Protein AF-A0A8J4AKF3-F1 (afdb_monomer)

Nearest PDB structures (foldseek):
  3wqb-assembly1_B  TM=6.291E-01  e=2.923E+00  Aeromonas sobria
  2mk4-assembly1_A  TM=4.821E-01  e=4.037E+00  Aeromonas sobria
  8sgi-assembly1_A  TM=5.957E-01  e=6.765E+00  Homo sapiens

Foldseek 3Di:
DDDPPPDPFDKDWWQDDPPTCPVVQVVQPWAFPVDDDPNTTITGHDDDPDPDD

Radius of gyration: 12.64 Å; Cα contacts (8 Å, |Δi|>4): 63; chains: 1; bounding box: 29×24×34 Å

Mean predicted aligned error: 6.02 Å

Sequence (53 aa):
MASPPGVRHLVTGVVPGEGSPLGFYLRYGFTDTGTMFDHERVLRPPVHPASTP

Secondary structure (DSSP, 8-state):
-PPPTT-----EEE--STT-THHHHHHTT-EEEEEEETTEEEEEPP-PPP---

Structure (mmCIF, N/CA/C/O backbone):
data_AF-A0A8J4AKF3-F1
#
_entry.id   AF-A0A8J4AKF3-F1
#
loop_
_atom_site.group_PDB
_atom_site.id
_atom_site.type_symbol
_atom_site.label_atom_id
_atom_site.label_alt_id
_atom_site.label_comp_id
_atom_site.label_asym_id
_atom_site.label_entity_id
_atom_site.label_seq_id
_atom_site.pdbx_PDB_ins_code
_atom_site.Cartn_x
_atom_site.Cartn_y
_atom_site.Cartn_z
_atom_site.occupancy
_atom_site.B_iso_or_equiv
_atom_site.auth_seq_id
_atom_site.auth_comp_id
_atom_site.auth_asym_id
_atom_site.auth_atom_id
_atom_site.pdbx_PDB_model_num
ATOM 1 N N . MET A 1 1 ? -0.473 12.312 11.645 1.00 52.88 1 MET A N 1
ATOM 2 C CA . MET A 1 1 ? -1.510 12.962 10.813 1.00 52.88 1 MET A CA 1
ATOM 3 C C . MET A 1 1 ? -2.857 12.386 11.214 1.00 52.88 1 MET A C 1
ATOM 5 O O . MET A 1 1 ? -2.944 11.169 11.325 1.00 52.88 1 MET A O 1
ATOM 9 N N . ALA A 1 2 ? -3.865 13.216 11.481 1.00 62.00 2 ALA A N 1
ATOM 10 C CA . ALA A 1 2 ? -5.224 12.743 11.752 1.00 62.00 2 ALA A CA 1
ATOM 11 C C . ALA A 1 2 ? -6.012 12.662 10.436 1.00 62.00 2 ALA A C 1
ATOM 13 O O . ALA A 1 2 ? -5.860 13.531 9.578 1.00 62.00 2 ALA A O 1
ATOM 14 N N . SER A 1 3 ? -6.824 11.618 10.264 1.00 64.38 3 SER A N 1
ATOM 15 C CA . SER A 1 3 ? -7.709 11.504 9.097 1.00 64.38 3 SER A CA 1
ATOM 16 C C . SER A 1 3 ? -8.869 12.506 9.219 1.00 64.38 3 SER A C 1
ATOM 18 O O . SER A 1 3 ? -9.325 12.740 10.341 1.00 64.38 3 SER A O 1
ATOM 20 N N . PRO A 1 4 ? -9.371 13.092 8.113 1.00 68.62 4 PRO A N 1
ATOM 21 C CA . PRO A 1 4 ? -10.552 13.951 8.152 1.00 68.62 4 PRO A CA 1
ATOM 22 C C . PRO A 1 4 ? -11.767 13.235 8.768 1.00 68.62 4 PRO A C 1
ATOM 24 O O . PRO A 1 4 ? -11.911 12.019 8.590 1.00 68.62 4 PRO A O 1
ATOM 27 N N . PRO A 1 5 ? -12.670 13.958 9.456 1.00 69.88 5 PRO A N 1
ATOM 28 C CA . PRO A 1 5 ? -13.868 13.357 10.032 1.00 69.88 5 PRO A CA 1
ATOM 29 C C . PRO A 1 5 ? -14.702 12.647 8.953 1.00 69.88 5 PRO A C 1
ATOM 31 O O . PRO A 1 5 ? -15.014 13.218 7.912 1.00 69.88 5 PRO A O 1
ATOM 34 N N . GLY A 1 6 ? -15.036 11.376 9.204 1.00 75.25 6 GLY A N 1
ATOM 35 C CA . GLY A 1 6 ? -15.772 10.501 8.280 1.00 75.25 6 GLY A CA 1
ATOM 36 C C . GLY A 1 6 ? -14.903 9.504 7.502 1.00 75.25 6 GLY A C 1
ATOM 37 O O . GLY A 1 6 ? -15.422 8.485 7.040 1.00 75.25 6 GLY A O 1
ATOM 38 N N . VAL A 1 7 ? -13.587 9.720 7.420 1.00 76.12 7 VAL A N 1
ATOM 39 C CA . VAL A 1 7 ? -12.659 8.748 6.823 1.00 76.12 7 VAL A CA 1
ATOM 40 C C . VAL A 1 7 ? -12.379 7.633 7.827 1.00 76.12 7 VAL A C 1
ATOM 42 O O . VAL A 1 7 ? -11.816 7.864 8.894 1.00 76.12 7 VAL A O 1
ATOM 45 N N . ARG A 1 8 ? -12.783 6.405 7.484 1.00 74.69 8 ARG A N 1
ATOM 46 C CA . ARG A 1 8 ? -12.632 5.229 8.360 1.00 74.69 8 ARG A CA 1
ATOM 47 C C . ARG A 1 8 ? -11.319 4.480 8.151 1.00 74.69 8 ARG A C 1
ATOM 49 O O . ARG A 1 8 ?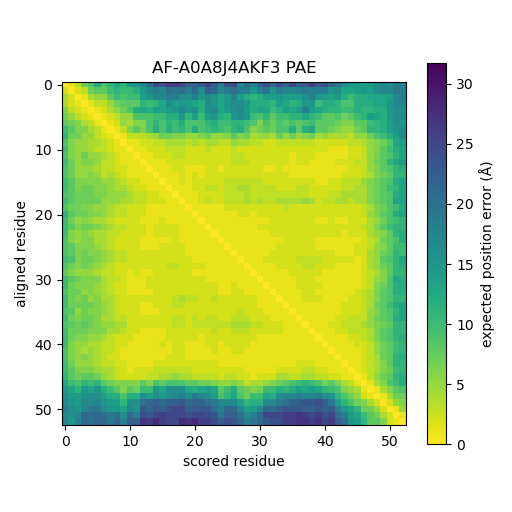 -10.848 3.813 9.067 1.00 74.69 8 ARG A O 1
ATOM 56 N N . HIS A 1 9 ? -10.738 4.584 6.957 1.00 78.75 9 HIS A N 1
ATOM 57 C CA . HIS A 1 9 ? -9.549 3.836 6.563 1.00 78.75 9 HIS A CA 1
ATOM 58 C C . HIS A 1 9 ? -8.652 4.696 5.677 1.00 78.75 9 HIS A C 1
ATOM 60 O O . HIS A 1 9 ? -9.127 5.301 4.718 1.00 78.75 9 HIS A O 1
ATOM 66 N N . LEU A 1 10 ? -7.358 4.715 5.991 1.00 86.56 10 LEU A N 1
ATOM 67 C CA . LEU A 1 10 ? -6.317 5.212 5.099 1.00 86.56 10 LEU A CA 1
ATOM 68 C C . LEU A 1 10 ? -5.670 4.009 4.413 1.00 86.56 10 LEU A C 1
ATOM 70 O O . LEU A 1 10 ? -5.493 2.963 5.038 1.00 86.56 10 LEU A O 1
ATOM 74 N N . VAL A 1 11 ? -5.335 4.150 3.138 1.00 93.62 11 VAL A N 1
ATOM 75 C CA . VAL A 1 11 ? -4.596 3.148 2.367 1.00 93.62 11 VAL A CA 1
ATOM 76 C C . VAL A 1 11 ? -3.522 3.839 1.540 1.00 93.62 11 VAL A C 1
ATOM 78 O O . VAL A 1 11 ? -3.618 5.037 1.279 1.00 93.62 11 VAL A O 1
ATOM 81 N N . THR A 1 12 ? -2.505 3.086 1.136 1.00 93.44 12 THR A N 1
ATOM 82 C CA . THR A 1 12 ? -1.495 3.523 0.166 1.00 93.44 12 THR A CA 1
ATOM 83 C C . THR A 1 12 ? -1.335 2.459 -0.907 1.00 93.44 12 THR A C 1
ATOM 85 O O . THR A 1 12 ? -1.415 1.270 -0.600 1.00 93.44 12 THR A O 1
ATOM 88 N N . GLY A 1 13 ? -1.109 2.873 -2.147 1.00 96.75 13 GLY A N 1
ATOM 89 C CA . GLY A 1 13 ? -0.707 1.972 -3.219 1.00 96.75 13 GLY A CA 1
ATOM 90 C C . GLY A 1 13 ? 0.816 1.873 -3.324 1.00 96.75 13 GLY A C 1
ATOM 91 O O . GLY A 1 13 ? 1.542 2.765 -2.874 1.00 96.75 13 GLY A O 1
ATOM 92 N N . VAL A 1 14 ? 1.305 0.743 -3.834 1.00 97.56 14 VAL A N 1
ATOM 93 C CA . VAL A 1 14 ? 2.712 0.536 -4.187 1.00 97.56 14 VAL A CA 1
ATOM 94 C C . VAL A 1 14 ? 2.830 -0.391 -5.394 1.00 97.56 14 VAL A C 1
ATOM 96 O O . VAL A 1 14 ? 2.297 -1.500 -5.388 1.00 97.56 14 VAL A O 1
ATOM 99 N N . VAL A 1 15 ? 3.582 0.020 -6.415 1.00 97.62 15 VAL A N 1
ATOM 100 C CA . VAL A 1 15 ? 3.937 -0.865 -7.53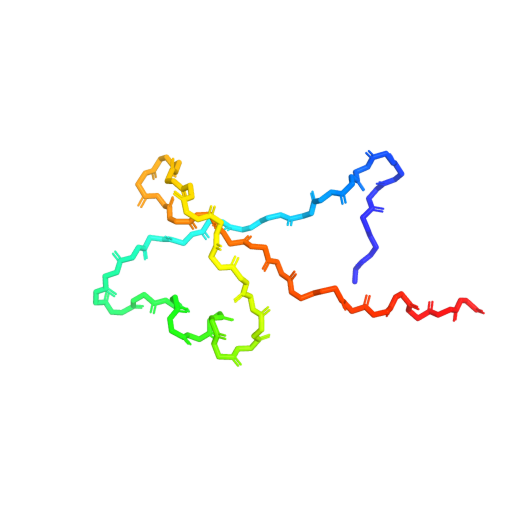4 1.00 97.62 15 VAL A CA 1
ATOM 101 C C . VAL A 1 15 ? 4.887 -1.961 -7.020 1.00 97.62 15 VAL A C 1
ATOM 103 O O . VAL A 1 15 ? 5.961 -1.635 -6.499 1.00 97.62 15 VAL A O 1
ATOM 106 N N . PRO A 1 16 ? 4.532 -3.257 -7.105 1.00 94.50 16 PRO A N 1
ATOM 107 C CA . PRO A 1 16 ? 5.416 -4.346 -6.700 1.00 94.50 16 PRO A CA 1
ATOM 108 C C . PRO A 1 16 ? 6.507 -4.587 -7.753 1.00 94.50 16 PRO A C 1
ATOM 110 O O . PRO A 1 16 ? 6.266 -4.444 -8.947 1.00 94.50 16 PRO A O 1
ATOM 113 N N . GLY A 1 17 ? 7.695 -5.016 -7.325 1.00 94.75 17 GLY A N 1
ATOM 114 C CA . GLY A 1 17 ? 8.787 -5.355 -8.241 1.00 94.75 17 GLY A CA 1
ATOM 115 C C . GLY A 1 17 ? 10.166 -5.017 -7.691 1.00 94.75 17 GLY A C 1
ATOM 116 O O . GLY A 1 17 ? 10.318 -4.640 -6.528 1.00 94.75 17 GLY A O 1
ATOM 117 N N . GLU A 1 18 ? 11.178 -5.167 -8.539 1.00 95.81 18 GLU A N 1
ATOM 118 C CA . GLU A 1 18 ? 12.548 -4.773 -8.221 1.00 95.81 18 GLU A CA 1
ATOM 119 C C . GLU A 1 18 ? 12.619 -3.269 -7.910 1.00 95.81 18 GLU A C 1
ATOM 121 O O . GLU A 1 18 ? 11.990 -2.452 -8.577 1.00 95.81 18 GLU A O 1
ATOM 126 N N . GLY A 1 19 ? 13.330 -2.907 -6.840 1.00 95.12 19 GLY A N 1
ATOM 127 C CA . GLY A 1 19 ? 13.400 -1.523 -6.355 1.00 95.12 19 GLY A CA 1
ATOM 128 C C . GLY A 1 19 ? 12.136 -1.011 -5.649 1.00 95.12 19 GLY A C 1
ATOM 129 O O . GLY A 1 19 ? 12.135 0.114 -5.153 1.00 95.12 19 GLY A O 1
ATOM 130 N N . SER A 1 20 ? 11.074 -1.818 -5.549 1.00 96.50 20 SER A N 1
ATOM 131 C CA . SER A 1 20 ? 9.836 -1.424 -4.872 1.00 96.50 20 SER A CA 1
ATOM 132 C C . SER A 1 20 ? 10.031 -1.226 -3.359 1.00 96.50 20 SER A C 1
ATOM 134 O O . SER A 1 20 ? 10.647 -2.070 -2.697 1.00 96.50 20 SER A O 1
ATOM 136 N N . PRO A 1 21 ? 9.412 -0.192 -2.752 1.00 96.69 21 PRO A N 1
ATOM 137 C CA . PRO A 1 21 ? 9.395 -0.014 -1.301 1.00 96.69 21 PRO A CA 1
ATOM 138 C C . PRO A 1 21 ? 8.453 -0.993 -0.575 1.00 96.69 21 PRO A C 1
ATOM 140 O O . PRO A 1 21 ? 8.309 -0.906 0.644 1.00 96.69 21 PRO A O 1
ATOM 143 N N . LEU A 1 22 ? 7.818 -1.947 -1.268 1.00 96.25 22 LEU A N 1
ATOM 144 C CA . LEU A 1 22 ? 6.888 -2.908 -0.660 1.00 96.25 22 LEU A CA 1
ATOM 145 C C . LEU A 1 22 ? 7.491 -3.622 0.563 1.00 96.25 22 LEU A C 1
ATOM 147 O O . LEU A 1 22 ? 6.865 -3.678 1.620 1.00 96.25 22 LEU A O 1
ATOM 151 N N . GLY A 1 23 ? 8.729 -4.114 0.455 1.00 95.62 23 GLY A N 1
ATOM 152 C CA . GLY A 1 23 ? 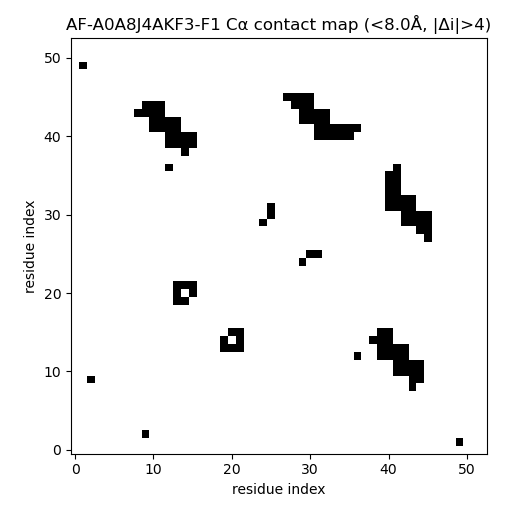9.405 -4.780 1.573 1.00 95.62 23 GLY A CA 1
ATOM 153 C C . GLY A 1 23 ? 9.651 -3.859 2.775 1.00 95.62 23 GLY A C 1
ATOM 154 O O . GLY A 1 23 ? 9.606 -4.316 3.919 1.00 95.62 23 GLY A O 1
ATOM 155 N N . PHE A 1 24 ? 9.864 -2.562 2.534 1.00 95.69 24 PHE A N 1
ATOM 156 C CA . PHE A 1 24 ? 9.957 -1.554 3.588 1.00 95.69 24 PHE A CA 1
ATOM 157 C C . PHE A 1 24 ? 8.605 -1.391 4.290 1.00 95.69 24 PHE A C 1
ATOM 159 O O . PHE A 1 24 ? 8.534 -1.554 5.505 1.00 95.69 24 PHE A O 1
ATOM 166 N N . TYR A 1 25 ? 7.519 -1.165 3.546 1.00 95.75 25 TYR A N 1
ATOM 167 C CA . TYR A 1 25 ? 6.195 -0.969 4.143 1.00 95.75 25 TYR A CA 1
ATOM 168 C C . TYR A 1 25 ? 5.756 -2.161 5.000 1.00 95.75 25 TYR A C 1
ATOM 170 O O . TYR A 1 25 ? 5.341 -1.972 6.145 1.00 95.75 25 TYR A O 1
ATOM 178 N N . LEU A 1 26 ? 5.918 -3.386 4.490 1.00 95.06 26 LEU A N 1
ATOM 179 C CA . LEU A 1 26 ? 5.565 -4.602 5.229 1.00 95.06 26 LEU A CA 1
ATOM 180 C C . LEU A 1 26 ? 6.379 -4.744 6.524 1.00 95.06 26 LEU A C 1
ATOM 182 O O . LEU A 1 26 ? 5.832 -5.102 7.565 1.00 95.06 26 LEU A O 1
ATOM 186 N N . ARG A 1 27 ? 7.675 -4.402 6.494 1.00 96.19 27 ARG A N 1
ATOM 187 C CA . ARG A 1 27 ? 8.539 -4.426 7.685 1.00 96.19 27 ARG A CA 1
ATOM 188 C C . ARG A 1 27 ? 8.085 -3.436 8.761 1.00 96.19 27 ARG A C 1
ATOM 190 O O . ARG A 1 27 ? 8.206 -3.741 9.943 1.00 96.19 27 ARG A O 1
ATOM 197 N N . TYR A 1 28 ? 7.563 -2.276 8.367 1.00 93.44 28 TYR A N 1
ATOM 198 C CA . TYR A 1 28 ? 7.100 -1.228 9.286 1.00 93.44 28 TYR A CA 1
ATOM 199 C C . TYR A 1 28 ? 5.608 -1.338 9.643 1.00 93.44 28 TYR A C 1
ATOM 201 O O . TYR A 1 28 ? 5.012 -0.384 10.140 1.00 93.44 28 TYR A O 1
ATOM 209 N N . GLY A 1 29 ? 5.004 -2.512 9.436 1.00 93.44 29 GLY A N 1
ATOM 210 C CA . GLY A 1 29 ? 3.668 -2.826 9.944 1.00 93.44 29 GLY A CA 1
ATOM 211 C C . GLY A 1 29 ? 2.521 -2.436 9.019 1.00 93.44 29 GLY A C 1
ATOM 212 O O . GLY A 1 29 ? 1.363 -2.487 9.437 1.00 93.44 29 GLY A O 1
ATOM 213 N N . PHE A 1 30 ? 2.802 -2.076 7.764 1.00 95.62 30 PHE A N 1
ATOM 214 C CA . PHE A 1 30 ? 1.742 -2.008 6.767 1.00 95.62 30 PHE A CA 1
ATOM 215 C C . PHE A 1 30 ? 1.250 -3.422 6.457 1.00 95.62 30 PHE A C 1
ATOM 217 O O . PHE A 1 30 ? 2.031 -4.367 6.366 1.00 95.62 30 PHE A O 1
ATOM 224 N N . THR A 1 31 ? -0.057 -3.559 6.274 1.00 96.12 31 THR A N 1
ATOM 225 C CA . THR A 1 31 ? -0.709 -4.838 5.988 1.00 96.12 31 THR A CA 1
ATOM 226 C C . THR A 1 31 ? -1.194 -4.860 4.543 1.00 96.12 31 THR A C 1
ATOM 228 O O . THR A 1 31 ? -1.963 -3.983 4.143 1.00 96.12 31 THR A O 1
ATOM 231 N N . ASP A 1 32 ? -0.780 -5.871 3.775 1.00 96.12 32 ASP A N 1
ATOM 232 C CA . ASP A 1 32 ? -1.316 -6.133 2.434 1.00 96.12 32 ASP A CA 1
ATOM 233 C C . ASP A 1 32 ? -2.824 -6.418 2.524 1.00 96.12 32 ASP A C 1
ATOM 235 O O . ASP A 1 32 ? -3.290 -7.163 3.391 1.00 96.12 32 ASP A O 1
ATOM 239 N N . THR A 1 33 ? -3.606 -5.771 1.664 1.00 96.12 33 THR A N 1
ATOM 240 C CA . THR A 1 33 ? -5.064 -5.952 1.615 1.00 96.12 33 THR A CA 1
ATOM 241 C C . THR A 1 33 ? -5.495 -7.066 0.667 1.00 96.12 33 THR A C 1
ATOM 243 O O . THR A 1 33 ? -6.675 -7.410 0.648 1.00 96.12 33 THR A O 1
ATOM 246 N N . GLY A 1 34 ? -4.578 -7.597 -0.147 1.00 97.06 34 GLY A N 1
ATOM 247 C CA . GLY A 1 34 ? -4.888 -8.509 -1.247 1.00 97.06 34 GLY A CA 1
ATOM 248 C C . GLY A 1 34 ? -5.531 -7.823 -2.458 1.00 97.06 34 GLY A C 1
ATOM 249 O O . GLY A 1 34 ? -5.864 -8.497 -3.429 1.00 97.06 34 GLY A O 1
ATOM 250 N N . THR A 1 35 ? -5.706 -6.498 -2.421 1.00 97.69 35 THR A N 1
ATOM 251 C CA . THR A 1 35 ? -6.292 -5.721 -3.519 1.00 97.69 35 THR A CA 1
ATOM 252 C C . THR A 1 35 ? -5.197 -5.137 -4.406 1.00 97.69 35 THR A C 1
ATOM 254 O O . THR A 1 35 ? -4.239 -4.543 -3.909 1.00 97.69 35 THR A O 1
ATOM 257 N N . MET A 1 36 ? -5.371 -5.269 -5.722 1.00 97.44 36 MET A N 1
ATOM 258 C CA . MET A 1 36 ? -4.613 -4.529 -6.732 1.00 97.44 36 MET A CA 1
ATOM 259 C C . MET A 1 36 ? -5.501 -3.442 -7.333 1.00 97.44 36 MET A C 1
ATOM 261 O O . MET A 1 36 ? -6.647 -3.713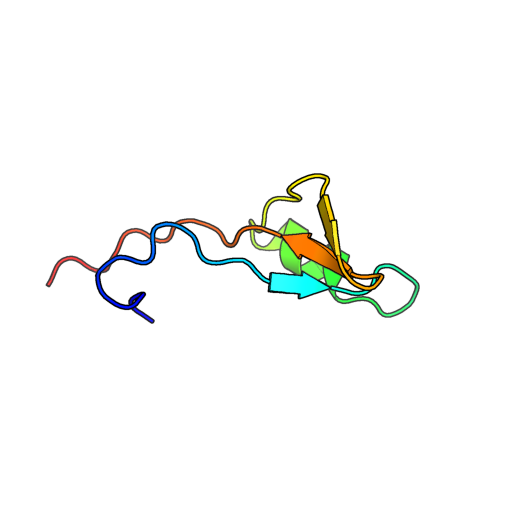 -7.694 1.00 97.44 36 MET A O 1
ATOM 265 N N . PHE A 1 37 ? -4.969 -2.234 -7.470 1.00 95.94 37 PHE A N 1
ATOM 266 C CA . PHE A 1 37 ? -5.625 -1.112 -8.134 1.00 95.94 37 PHE A CA 1
ATOM 267 C C . PHE A 1 37 ? -4.583 -0.376 -8.973 1.00 95.94 37 PHE A C 1
ATOM 269 O O . PHE A 1 37 ? -3.530 -0.043 -8.452 1.00 95.94 37 PHE A O 1
ATOM 276 N N . ASP A 1 38 ? -4.850 -0.174 -10.263 1.00 96.12 38 ASP A N 1
ATOM 277 C CA . ASP A 1 38 ? -3.940 0.526 -11.185 1.00 96.12 38 ASP A CA 1
ATOM 278 C C . ASP A 1 38 ? -2.480 0.021 -11.139 1.00 96.12 38 ASP A C 1
ATOM 280 O O . ASP A 1 3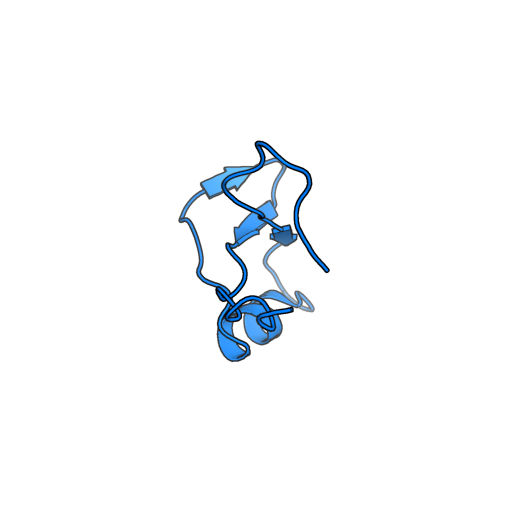8 ? -1.529 0.773 -10.981 1.00 96.12 38 ASP A O 1
ATOM 284 N N . HIS A 1 39 ? -2.301 -1.303 -11.213 1.00 96.38 39 HIS A N 1
ATOM 285 C CA . HIS A 1 39 ? -0.997 -1.981 -11.100 1.00 96.38 39 HIS A CA 1
ATOM 286 C C . HIS A 1 39 ? -0.273 -1.826 -9.745 1.00 96.38 39 HIS A C 1
ATOM 288 O O . HIS A 1 39 ? 0.842 -2.329 -9.582 1.00 96.38 39 HIS A O 1
ATOM 294 N N . GLU A 1 40 ? -0.925 -1.241 -8.743 1.00 98.06 40 GLU A N 1
ATOM 295 C CA . GLU A 1 40 ? -0.403 -1.077 -7.390 1.00 98.06 40 GLU A CA 1
ATOM 296 C C . GLU A 1 40 ? -1.062 -2.038 -6.397 1.00 98.06 40 GLU A C 1
ATOM 298 O O . GLU A 1 40 ? -2.280 -2.236 -6.397 1.00 98.06 40 GLU A O 1
ATOM 303 N N . ARG A 1 41 ? -0.261 -2.607 -5.490 1.00 97.75 41 ARG A N 1
ATOM 304 C CA . ARG A 1 41 ? -0.771 -3.302 -4.304 1.00 97.75 41 ARG A CA 1
ATOM 305 C C . ARG A 1 41 ? -1.266 -2.283 -3.299 1.00 97.75 41 ARG A C 1
ATOM 307 O O . ARG A 1 41 ? -0.523 -1.386 -2.906 1.00 97.75 41 ARG A O 1
ATOM 314 N N . VAL A 1 42 ? -2.488 -2.470 -2.82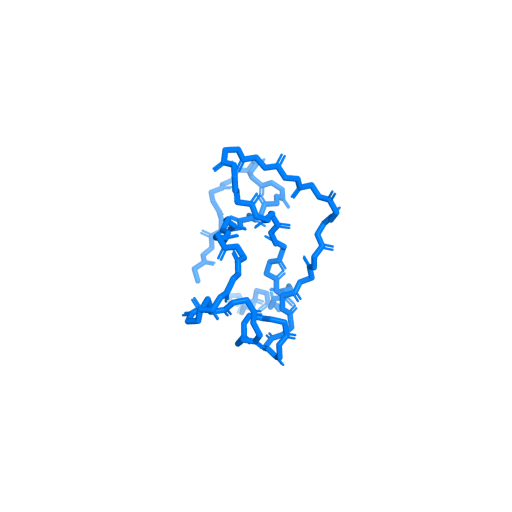5 1.00 97.81 42 VAL A N 1
ATOM 315 C CA . VAL A 1 42 ? -3.077 -1.614 -1.801 1.00 97.81 42 VAL A CA 1
ATOM 316 C C . VAL A 1 42 ? -2.680 -2.126 -0.418 1.00 97.81 42 VAL A C 1
ATOM 318 O O . VAL A 1 42 ? -2.957 -3.272 -0.055 1.00 97.81 42 VAL A O 1
ATOM 321 N N . LEU A 1 43 ? -2.064 -1.258 0.380 1.00 97.44 43 LEU A N 1
ATOM 322 C CA . LEU A 1 43 ? -1.635 -1.525 1.747 1.00 97.44 43 LEU A CA 1
ATOM 323 C C . LEU A 1 43 ? -2.424 -0.672 2.744 1.00 97.44 43 LEU A C 1
ATOM 325 O O . LEU A 1 43 ? -2.720 0.498 2.491 1.00 97.44 43 LEU A O 1
ATOM 329 N N . ARG A 1 44 ? -2.706 -1.236 3.919 1.00 95.06 44 ARG A N 1
ATOM 330 C CA . ARG A 1 44 ? -3.210 -0.492 5.083 1.00 95.06 44 ARG A CA 1
ATOM 331 C C . ARG A 1 44 ? -2.044 -0.122 6.003 1.00 95.06 44 ARG A C 1
ATOM 333 O O . ARG A 1 44 ? -1.272 -1.017 6.340 1.00 95.06 44 ARG A O 1
ATOM 340 N N . PRO A 1 45 ? -1.908 1.142 6.433 1.00 91.94 45 PRO A N 1
ATOM 341 C CA . PRO A 1 45 ? -0.905 1.528 7.414 1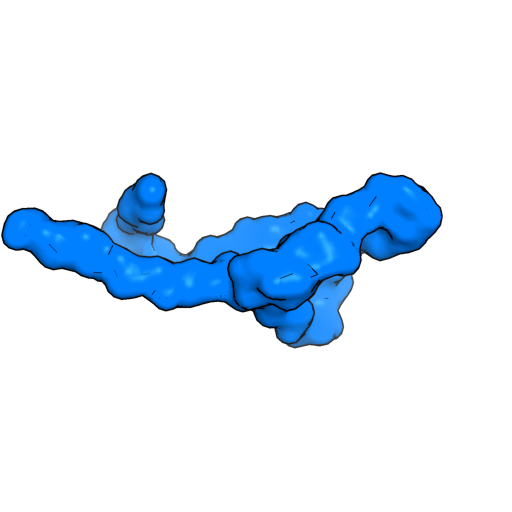.00 91.94 45 PRO A CA 1
ATOM 342 C C . PRO A 1 45 ? -1.223 0.909 8.783 1.00 91.94 45 PRO A C 1
ATOM 344 O O . PRO A 1 45 ? -2.385 0.585 9.061 1.00 91.94 45 PRO A O 1
ATOM 347 N N . PRO A 1 46 ? -0.220 0.780 9.664 1.00 88.56 46 PRO A N 1
ATOM 348 C CA . PRO A 1 46 ? -0.468 0.419 11.050 1.00 88.56 46 PRO A CA 1
ATOM 349 C C . PRO A 1 46 ? -1.376 1.462 11.711 1.00 88.56 46 PRO A C 1
ATOM 351 O O . PRO A 1 46 ? -1.239 2.671 11.502 1.00 88.56 46 PRO A O 1
ATOM 354 N N . VAL A 1 47 ? -2.308 0.992 12.540 1.00 78.69 47 VAL A N 1
ATOM 355 C CA . VAL A 1 47 ? -3.103 1.878 13.390 1.00 78.69 47 VAL A CA 1
ATOM 356 C C . VAL A 1 47 ? -2.191 2.345 14.515 1.00 78.69 47 VAL A C 1
ATOM 358 O O . VAL A 1 47 ? -1.964 1.625 15.485 1.00 78.69 47 VAL A O 1
ATOM 361 N N . HIS A 1 48 ? -1.637 3.545 14.383 1.00 65.12 48 HIS A N 1
ATOM 362 C CA . HIS A 1 48 ? -1.037 4.202 15.532 1.00 65.12 48 HIS A CA 1
ATOM 363 C C . HIS A 1 48 ? -2.168 4.655 16.454 1.00 65.12 48 HIS A C 1
ATOM 365 O O . HIS A 1 48 ? -3.140 5.235 15.952 1.00 65.12 48 HIS A O 1
ATOM 371 N N . PRO A 1 49 ? -2.083 4.402 17.774 1.00 57.69 49 PRO A N 1
ATOM 372 C CA . PRO A 1 49 ? -3.002 5.039 18.698 1.00 57.69 49 PRO A CA 1
ATOM 373 C C . PRO A 1 49 ? -2.926 6.537 18.419 1.00 57.69 49 PRO A C 1
ATOM 375 O O . PRO A 1 49 ? -1.832 7.104 18.354 1.00 57.69 49 PRO A O 1
ATOM 378 N N . ALA A 1 50 ? -4.078 7.156 18.157 1.00 56.69 50 ALA A N 1
ATOM 379 C CA . ALA A 1 50 ? -4.141 8.603 18.116 1.00 56.69 50 ALA A CA 1
ATOM 380 C C . ALA A 1 50 ? -3.522 9.078 19.429 1.00 56.69 50 ALA A C 1
ATOM 382 O O . ALA A 1 50 ? -3.929 8.599 20.487 1.00 56.69 50 ALA A O 1
ATOM 383 N N . SER A 1 51 ? -2.503 9.938 19.361 1.00 50.94 51 SER A N 1
ATOM 384 C CA . SER A 1 51 ? -2.048 10.654 20.543 1.00 50.94 51 SER A CA 1
ATOM 385 C C . SER A 1 51 ? -3.297 11.282 21.145 1.00 50.94 51 SER A C 1
ATOM 387 O O . SER A 1 51 ? -3.911 12.141 20.510 1.00 50.94 51 SER A O 1
ATOM 389 N N . THR A 1 52 ? -3.746 10.747 22.280 1.00 42.78 52 THR A N 1
ATOM 390 C CA . THR A 1 52 ? -4.876 11.296 23.019 1.00 42.78 52 THR A CA 1
ATOM 391 C C . THR A 1 52 ? -4.562 12.776 23.244 1.00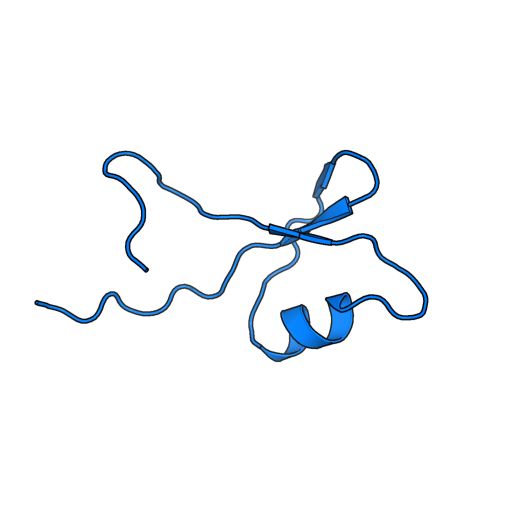 42.78 52 THR A C 1
ATOM 393 O O . THR A 1 52 ? -3.421 13.063 23.622 1.00 42.78 52 THR A O 1
ATOM 396 N N . PRO A 1 53 ? -5.484 13.697 22.916 1.00 51.03 53 PRO A N 1
ATOM 397 C CA . PRO A 1 53 ? -5.256 15.123 23.123 1.00 51.03 53 PRO A CA 1
ATOM 398 C C . PRO A 1 53 ? -4.934 15.444 24.585 1.00 51.03 53 PRO A C 1
ATOM 400 O O . PRO A 1 53 ? -5.441 14.721 25.477 1.00 51.03 53 PRO A O 1
#

Organism: NCBI:txid2807577

pLDDT: mean 85.98, std 15.71, range [42.78, 98.06]

Solvent-accessible surface area (backbone atoms only — not comparable to full-atom values): 3528 Å² total; per-residue (Å²): 136,82,74,61,93,89,64,88,76,69,71,47,73,41,57,78,60,90,92,35,63,58,67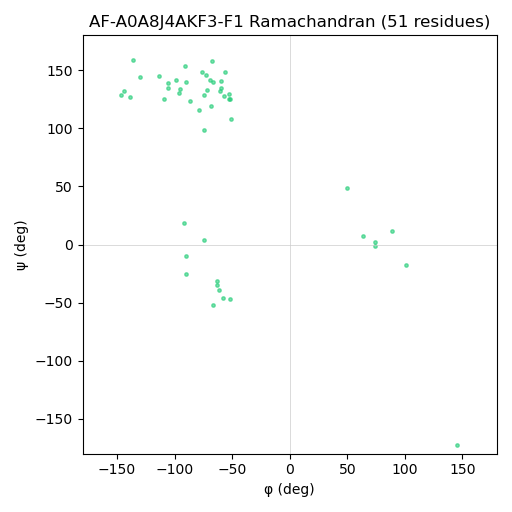,56,43,49,72,72,50,28,41,80,67,88,45,75,55,95,80,12,43,34,28,32,65,58,86,68,79,73,80,77,130